Protein AF-A0A975KLM5-F1 (afdb_monomer)

Radius of gyration: 24.71 Å; Cα contacts (8 Å, |Δi|>4): 150; chains: 1; bounding box: 58×74×56 Å

Secondary structure (DSSP, 8-state):
----------SSSSHHHHHHHHHHHHHHHHT-PPPTTS--HHHHHHHTTSHHHHHHHHHH--S-HHHHHHHHHHHHHHHHHHHHHHHHHHHHHHHHHTT-HHHHHHHHHHIIIIIHHHHHHHHHHHHHHHHTT-----TTHHHHHHHHSSPP-

pLDDT: mean 76.17, std 17.82, range [38.03, 96.31]

Solvent-accessible surface area (backbone atoms only — not comparable to full-atom values): 8412 Å² total; per-residue (Å²): 135,84,87,82,89,88,84,81,95,78,89,82,71,68,65,66,56,53,54,52,49,49,49,48,50,50,52,57,61,67,68,60,59,72,30,72,82,74,45,58,49,28,58,50,22,19,51,10,46,42,62,72,49,4,52,51,45,44,74,62,36,69,74,29,43,66,37,27,26,38,8,42,41,32,49,52,53,49,52,52,53,51,54,49,50,51,53,48,50,52,53,30,50,53,27,38,74,72,72,38,40,71,61,21,46,67,57,46,44,54,44,64,70,44,51,51,52,50,53,50,53,48,35,52,52,49,19,59,38,20,50,70,68,41,86,82,71,46,87,71,55,32,58,56,21,58,72,65,28,60,68,84,129

Structure (mmCIF, N/CA/C/O backbone):
data_AF-A0A975KLM5-F1
#
_entry.id   AF-A0A975KLM5-F1
#
loop_
_atom_site.group_PDB
_atom_site.id
_atom_site.type_symbol
_atom_site.label_atom_id
_atom_site.label_alt_id
_atom_site.label_comp_id
_atom_site.label_asym_id
_atom_site.label_entity_id
_atom_site.label_seq_id
_atom_site.pdbx_PDB_ins_code
_atom_site.Cartn_x
_atom_site.Cartn_y
_atom_site.Cartn_z
_atom_site.occupancy
_atom_site.B_iso_or_equiv
_atom_site.auth_seq_id
_atom_site.auth_comp_id
_atom_site.auth_asym_id
_atom_site.auth_atom_id
_atom_site.pdbx_PDB_model_num
ATOM 1 N N . MET A 1 1 ? -38.183 62.455 32.764 1.00 39.47 1 MET A N 1
ATOM 2 C CA . MET A 1 1 ? -37.806 62.745 31.369 1.00 39.47 1 MET A CA 1
ATOM 3 C C . MET A 1 1 ? -36.579 61.908 31.056 1.00 39.47 1 MET A C 1
ATOM 5 O O . MET A 1 1 ? -35.588 62.086 31.745 1.00 39.47 1 MET A O 1
ATOM 9 N N . THR A 1 2 ? -36.748 60.972 30.109 1.00 41.34 2 THR A N 1
ATOM 10 C CA . THR A 1 2 ? -35.749 60.339 29.212 1.00 41.34 2 THR A CA 1
ATOM 11 C C . THR A 1 2 ? -34.520 59.670 29.845 1.00 41.34 2 THR A C 1
ATOM 13 O O . THR A 1 2 ? -33.711 60.341 30.468 1.00 41.34 2 THR A O 1
ATOM 16 N N . ASN A 1 3 ? -34.409 58.339 29.826 1.00 38.03 3 ASN A N 1
ATOM 17 C CA . ASN A 1 3 ? -34.101 57.422 28.702 1.00 38.03 3 ASN A CA 1
ATOM 18 C C . ASN A 1 3 ? -32.611 57.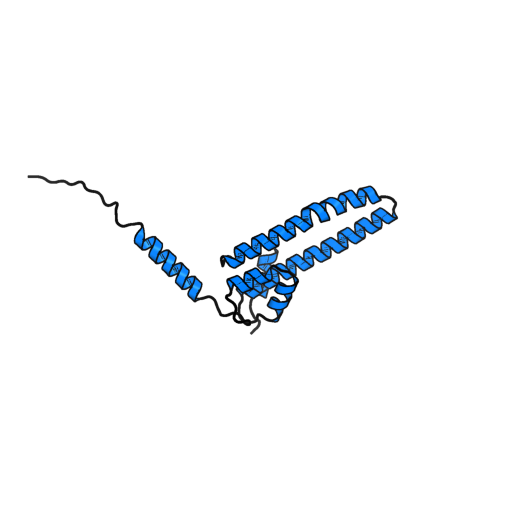306 28.335 1.00 38.03 3 ASN A C 1
ATOM 20 O O . ASN A 1 3 ? -31.923 58.307 28.171 1.00 38.03 3 ASN A O 1
ATOM 24 N N . ASN A 1 4 ? -32.272 56.044 28.044 1.00 44.69 4 ASN A N 1
ATOM 25 C CA . ASN A 1 4 ? -31.186 55.481 27.237 1.00 44.69 4 ASN A CA 1
ATOM 26 C C . ASN A 1 4 ? -29.787 55.381 27.850 1.00 44.69 4 ASN A C 1
ATOM 28 O O . ASN A 1 4 ? -29.122 56.378 28.090 1.00 44.69 4 ASN A O 1
ATOM 32 N N . GLU A 1 5 ? -29.382 54.179 28.276 1.00 54.22 5 GLU A N 1
ATOM 33 C CA . GLU A 1 5 ? -28.909 53.026 27.467 1.00 54.22 5 GLU A CA 1
ATOM 34 C C . GLU A 1 5 ? -27.47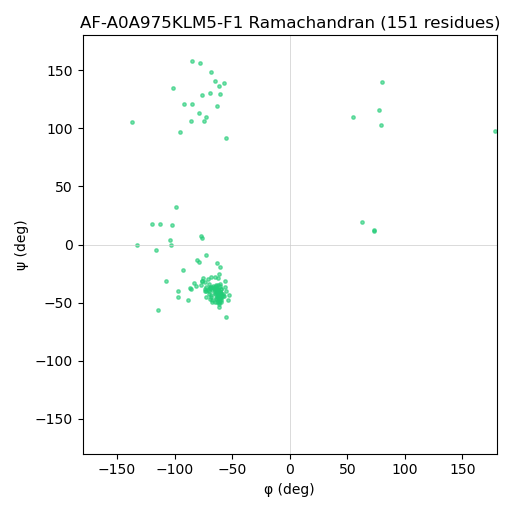5 53.245 26.997 1.00 54.22 5 GLU A C 1
ATOM 36 O O . GLU A 1 5 ? -27.241 54.137 26.191 1.00 54.22 5 GLU A O 1
ATOM 41 N N . HIS A 1 6 ? -26.554 52.393 27.461 1.00 49.97 6 HIS A N 1
ATOM 42 C CA . HIS A 1 6 ? -25.685 51.590 26.594 1.00 49.97 6 HIS A CA 1
ATOM 43 C C . HIS A 1 6 ? -24.717 50.759 27.450 1.00 49.97 6 HIS A C 1
ATOM 45 O O . HIS A 1 6 ? -23.678 51.267 27.854 1.00 49.97 6 HIS A O 1
ATOM 51 N N . ILE A 1 7 ? -25.025 49.483 27.705 1.00 50.16 7 ILE A N 1
ATOM 52 C CA . ILE A 1 7 ? -23.980 48.457 27.841 1.00 50.16 7 ILE A CA 1
ATOM 53 C C . ILE A 1 7 ? -24.476 47.230 27.085 1.00 50.16 7 ILE A C 1
ATOM 55 O O . ILE A 1 7 ? -25.433 46.568 27.487 1.00 50.16 7 ILE A O 1
ATOM 59 N N . GLY A 1 8 ? -23.864 47.039 25.920 1.00 40.44 8 GLY A N 1
ATOM 60 C CA . GLY A 1 8 ? -24.153 45.990 24.966 1.00 40.44 8 GLY A CA 1
ATOM 61 C C . GLY A 1 8 ? -2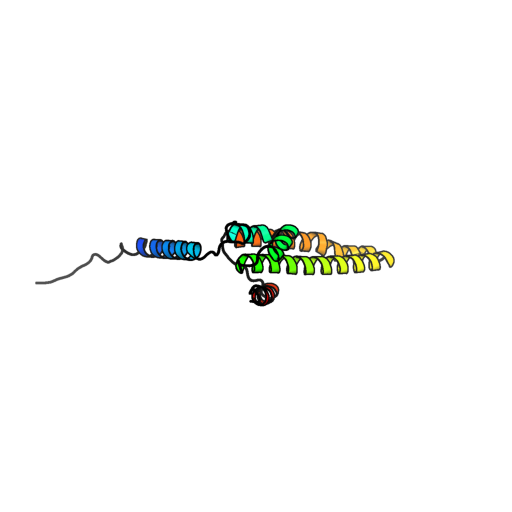3.780 44.598 25.466 1.00 40.44 8 GLY A C 1
ATOM 62 O O . GLY A 1 8 ? -22.842 44.380 26.224 1.00 40.44 8 GLY A O 1
ATOM 63 N N . SER A 1 9 ? -24.589 43.674 24.979 1.00 49.50 9 SER A N 1
ATOM 64 C CA . SER A 1 9 ? -24.510 42.222 24.963 1.00 49.50 9 SER A CA 1
ATOM 65 C C . SER A 1 9 ? -23.231 41.645 24.329 1.00 49.50 9 SER A C 1
ATOM 67 O O . SER A 1 9 ? -23.249 41.361 23.131 1.00 49.50 9 SER A O 1
ATOM 69 N N . GLU A 1 10 ? -22.162 41.382 25.088 1.00 50.16 10 GLU A N 1
ATOM 70 C CA . GLU A 1 10 ? -20.982 40.688 24.514 1.00 50.16 10 GLU A CA 1
ATOM 71 C C . GLU A 1 10 ? -20.393 39.507 25.314 1.00 50.16 10 GLU A C 1
ATOM 73 O O . GLU A 1 10 ? -19.521 38.827 24.787 1.00 50.16 10 GLU A O 1
ATOM 78 N N . ASP A 1 11 ? -20.916 39.130 26.489 1.00 48.12 11 ASP A N 1
ATOM 79 C CA . ASP A 1 11 ? -20.213 38.159 27.365 1.00 48.12 11 ASP A CA 1
ATOM 80 C C . ASP A 1 11 ? -20.866 36.767 27.567 1.00 48.12 11 ASP A C 1
ATOM 82 O O . ASP A 1 11 ? -20.496 36.045 28.488 1.00 48.12 11 ASP A O 1
ATOM 86 N N . GLN A 1 12 ? -21.811 36.316 26.726 1.00 48.78 12 GLN A N 1
ATOM 87 C CA . GLN A 1 12 ? -22.495 35.010 26.930 1.00 48.78 12 GLN A CA 1
ATOM 88 C C . GLN A 1 12 ? -22.345 33.951 25.815 1.00 48.78 12 GLN A C 1
ATOM 90 O O . GLN A 1 12 ? -23.132 33.009 25.771 1.00 48.78 12 GLN A O 1
ATOM 95 N N . VAL A 1 13 ? -21.369 34.044 24.900 1.00 52.97 13 VAL A N 1
ATOM 96 C CA . VAL A 1 13 ? -21.359 33.174 23.691 1.00 52.97 13 VAL A CA 1
ATOM 97 C C . VAL A 1 13 ? -20.199 32.156 23.512 1.00 52.97 13 VAL A C 1
ATOM 99 O O . VAL A 1 13 ? -20.327 31.330 22.606 1.00 52.97 13 VAL A O 1
ATOM 102 N N . PRO A 1 14 ? -19.128 32.050 24.329 1.00 50.88 14 PRO A N 1
ATOM 103 C CA . PRO A 1 14 ? -18.136 30.985 24.094 1.00 50.88 14 PRO A CA 1
ATOM 104 C C . PRO A 1 14 ? -18.468 29.630 24.757 1.00 50.88 14 PRO A C 1
ATOM 106 O O . PRO A 1 14 ? -18.275 28.593 24.130 1.00 50.88 14 PRO A O 1
ATOM 109 N N . VAL A 1 15 ? -19.035 29.607 25.971 1.00 51.75 15 VAL A N 1
ATOM 110 C CA . VAL A 1 15 ? -19.117 28.376 26.798 1.00 51.75 15 VAL A CA 1
ATOM 111 C C . VAL A 1 15 ? -20.111 27.333 26.255 1.00 51.75 15 VAL A C 1
ATOM 113 O O . VAL A 1 15 ? -19.807 26.146 26.221 1.00 51.75 15 VAL A O 1
ATOM 116 N N . ILE A 1 16 ? -21.270 27.758 25.736 1.00 52.38 16 ILE A N 1
ATOM 117 C CA . ILE A 1 16 ? -22.326 26.832 25.268 1.00 52.38 16 ILE A CA 1
ATOM 118 C C . ILE A 1 16 ? -21.921 26.107 23.970 1.00 52.38 16 ILE A C 1
ATOM 120 O O . ILE A 1 16 ? -22.331 24.974 23.720 1.00 52.38 16 ILE A O 1
ATOM 124 N N . LYS A 1 17 ? -21.098 26.742 23.124 1.00 50.44 17 LYS A N 1
ATOM 125 C CA . LYS A 1 17 ? -20.638 26.130 21.869 1.00 50.44 17 LYS A CA 1
ATOM 126 C C . LYS A 1 17 ? -19.602 25.045 22.123 1.00 50.44 17 LYS A C 1
ATOM 128 O O . LYS A 1 17 ? -19.682 24.006 21.475 1.00 50.44 17 LYS A O 1
ATOM 133 N N . GLU A 1 18 ? -18.688 25.271 23.062 1.00 51.09 18 GLU A N 1
ATOM 134 C CA . GLU A 1 18 ? -17.676 24.286 23.446 1.00 51.09 18 GLU A CA 1
ATOM 135 C C . GLU A 1 18 ? -18.300 23.104 24.187 1.00 51.09 18 GLU A C 1
ATOM 137 O O . GLU A 1 18 ? -18.033 21.973 23.807 1.00 51.09 18 GLU A O 1
ATOM 142 N N . GLU A 1 19 ? -19.231 23.337 25.116 1.00 49.88 19 GLU A N 1
ATOM 143 C CA . GLU A 1 19 ? -19.931 22.258 25.826 1.00 49.88 19 GLU A CA 1
ATOM 144 C C . GLU A 1 19 ? -20.832 21.435 24.890 1.00 49.88 19 GLU A C 1
ATOM 146 O O . GLU A 1 19 ? -20.888 20.218 25.014 1.00 49.88 19 GLU A O 1
ATOM 151 N N . SER A 1 20 ? -21.480 22.048 23.885 1.00 48.50 20 SER A N 1
ATOM 152 C CA . SER A 1 20 ? -22.261 21.296 22.885 1.00 48.50 20 SER A CA 1
ATOM 153 C C . SER A 1 20 ? -21.388 20.568 21.857 1.00 48.50 20 SER A C 1
ATOM 155 O O . SER A 1 20 ? -21.791 19.525 21.350 1.00 48.50 20 SER A O 1
ATOM 157 N N . ALA A 1 21 ? -20.193 21.089 21.557 1.00 50.78 21 ALA A N 1
ATOM 158 C CA . ALA A 1 21 ? -19.224 20.442 20.677 1.00 50.78 21 ALA A CA 1
ATOM 159 C C . ALA A 1 21 ? -18.490 19.304 21.396 1.00 50.78 21 ALA A C 1
ATOM 161 O O . ALA A 1 21 ? -18.221 18.277 20.785 1.00 50.78 21 ALA A O 1
ATOM 162 N N . GLU A 1 22 ? -18.220 19.452 22.691 1.00 49.66 22 GLU A N 1
ATOM 163 C CA . GLU A 1 22 ? -17.666 18.416 23.557 1.00 49.66 22 GLU A CA 1
ATOM 164 C C . GLU A 1 22 ? -18.723 17.358 23.887 1.00 49.66 22 GLU A C 1
ATOM 166 O O . GLU A 1 22 ? -18.406 16.175 23.836 1.00 49.66 22 GLU A O 1
ATOM 171 N N . ALA A 1 23 ? -19.989 17.739 24.099 1.00 45.56 23 ALA A N 1
ATOM 172 C CA . ALA A 1 23 ? -21.129 16.825 24.209 1.00 45.56 23 ALA A CA 1
ATOM 173 C C . ALA A 1 23 ? -21.393 16.081 22.891 1.00 45.56 23 ALA A C 1
ATOM 175 O O . ALA A 1 23 ? -21.610 14.876 22.900 1.00 45.56 23 ALA A O 1
ATOM 176 N N . ALA A 1 24 ? -21.305 16.752 21.739 1.00 49.50 24 ALA A N 1
ATOM 177 C CA . ALA A 1 24 ? -21.402 16.098 20.435 1.00 49.50 24 ALA A CA 1
ATOM 178 C C . ALA A 1 24 ? -20.198 15.181 20.164 1.00 49.50 24 ALA A C 1
ATOM 180 O O . ALA A 1 24 ? -20.388 14.074 19.674 1.00 49.50 24 ALA A O 1
ATOM 181 N N . ALA A 1 25 ? -18.982 15.581 20.547 1.00 50.16 25 ALA A N 1
ATOM 182 C CA . ALA A 1 25 ? -17.779 14.758 20.422 1.00 50.16 25 ALA A CA 1
ATOM 183 C C . ALA A 1 25 ? -17.776 13.563 21.391 1.00 50.16 25 ALA A C 1
ATOM 185 O O . ALA A 1 25 ? -17.293 12.489 21.039 1.00 50.16 25 ALA A O 1
ATOM 186 N N . THR A 1 26 ? -18.343 13.709 22.592 1.00 47.31 26 THR A N 1
ATOM 187 C CA . THR A 1 26 ? -18.535 12.601 23.543 1.00 47.31 26 THR A CA 1
ATOM 188 C C . THR A 1 26 ? -19.695 11.696 23.143 1.00 47.31 26 THR A C 1
ATOM 190 O O . THR A 1 26 ? -19.598 10.493 23.361 1.00 47.31 26 THR A O 1
ATOM 193 N N . MET A 1 27 ? -20.741 12.211 22.490 1.00 44.28 27 MET A N 1
ATOM 194 C CA . MET A 1 27 ? -21.810 11.398 21.895 1.00 44.28 27 MET A CA 1
ATOM 195 C C . MET A 1 27 ? -21.347 10.659 20.626 1.00 44.28 27 MET A C 1
ATOM 197 O O . MET A 1 27 ? -21.698 9.496 20.451 1.00 44.28 27 MET A O 1
ATOM 201 N N . GLU A 1 28 ? -20.495 11.267 19.792 1.00 46.38 28 GLU A N 1
ATOM 202 C CA . GLU A 1 28 ? -19.846 10.623 18.635 1.00 46.38 28 GLU A CA 1
ATOM 203 C C . GLU A 1 28 ? -18.817 9.567 19.083 1.00 46.38 28 GLU A C 1
ATOM 205 O O . GLU A 1 28 ? -18.732 8.486 18.503 1.00 46.38 28 GLU A O 1
ATOM 210 N N . ALA A 1 29 ? -18.095 9.814 20.183 1.00 49.03 29 ALA A N 1
ATOM 211 C CA . ALA A 1 29 ? -17.257 8.802 20.828 1.00 49.03 29 ALA A CA 1
ATOM 212 C C . ALA A 1 29 ? -18.077 7.671 21.485 1.00 49.03 29 ALA A C 1
ATOM 214 O O . ALA A 1 29 ? -17.589 6.543 21.575 1.00 49.03 29 ALA A O 1
ATOM 215 N N . ALA A 1 30 ? -19.316 7.943 21.913 1.00 42.69 30 ALA A N 1
ATOM 216 C CA . ALA A 1 30 ? -20.206 6.974 22.558 1.00 42.69 30 ALA A CA 1
ATOM 217 C C . ALA A 1 30 ? -20.940 6.034 21.578 1.00 42.69 30 ALA A C 1
ATOM 219 O O . ALA A 1 30 ? -21.457 5.008 22.017 1.00 42.69 30 ALA A O 1
ATOM 220 N N . GLU A 1 31 ? -20.945 6.315 20.268 1.00 50.16 31 GLU A N 1
ATOM 221 C CA . GLU A 1 31 ? -21.497 5.415 19.236 1.00 50.16 31 GLU A CA 1
ATOM 222 C C . GLU A 1 31 ? -20.413 4.636 18.461 1.00 50.16 31 GLU A C 1
ATOM 224 O O . GLU A 1 31 ? -20.666 4.062 17.403 1.00 50.16 31 GLU A O 1
ATOM 229 N N . LYS A 1 32 ? -19.180 4.551 18.975 1.00 59.84 32 LYS A N 1
ATOM 230 C CA . LYS A 1 32 ? -18.188 3.617 18.424 1.00 59.84 32 LYS A CA 1
ATOM 231 C C . LYS A 1 32 ? -18.555 2.191 18.808 1.00 59.84 32 LYS A C 1
ATOM 233 O O . LYS A 1 32 ? -18.435 1.790 19.967 1.00 59.84 32 LYS A O 1
ATOM 238 N N . LYS A 1 33 ? -18.980 1.390 17.828 1.00 65.50 33 LYS A N 1
ATOM 239 C CA . LYS A 1 33 ? -19.233 -0.036 18.062 1.00 65.50 33 LYS A CA 1
ATOM 240 C C . LYS A 1 33 ? -17.945 -0.735 18.509 1.00 65.50 33 LYS A C 1
ATOM 242 O O . LYS A 1 33 ? -16.898 -0.524 17.886 1.00 65.50 33 LYS A O 1
ATOM 247 N N . PRO A 1 34 ? -18.013 -1.612 19.525 1.00 71.88 34 PRO A N 1
ATOM 248 C CA . PRO A 1 34 ? -16.864 -2.410 19.925 1.00 71.88 34 PRO A CA 1
ATOM 249 C C . PRO A 1 34 ? -16.355 -3.231 18.734 1.00 71.88 34 PRO A C 1
ATOM 251 O O . PRO A 1 34 ? -17.139 -3.750 17.938 1.00 71.88 34 PRO A O 1
ATOM 254 N N . THR A 1 35 ? -15.034 -3.312 18.595 1.00 82.00 35 THR A N 1
ATOM 255 C CA . THR A 1 35 ? -14.385 -4.124 17.557 1.00 82.00 35 THR A CA 1
ATOM 256 C C . THR A 1 35 ? -14.385 -5.598 17.960 1.00 82.00 35 THR A C 1
ATOM 258 O O . THR A 1 35 ? -14.412 -5.932 19.147 1.00 82.00 35 THR A O 1
ATOM 261 N N . SER A 1 36 ? -14.297 -6.498 16.982 1.00 79.50 36 SER A N 1
ATOM 262 C CA . SER A 1 36 ? -14.278 -7.954 17.205 1.00 79.50 36 SER A CA 1
ATOM 263 C C . SER A 1 36 ? -13.054 -8.421 18.013 1.00 79.50 36 SER A C 1
ATOM 265 O O . SER A 1 36 ? -13.040 -9.529 18.542 1.00 79.50 36 SER A O 1
ATOM 267 N N . VAL A 1 37 ? -12.026 -7.572 18.119 1.00 81.50 37 VAL A N 1
ATOM 268 C CA . VAL A 1 37 ? -10.784 -7.810 18.873 1.00 81.50 37 VAL A CA 1
ATOM 269 C C . VAL A 1 37 ? -10.721 -7.051 20.208 1.00 81.50 37 VAL A C 1
ATOM 271 O O . VAL A 1 37 ? -9.699 -7.104 20.888 1.00 81.50 37 VAL A O 1
ATOM 274 N N . GLY A 1 38 ? -11.785 -6.337 20.595 1.00 81.56 38 GLY A N 1
ATOM 275 C CA . GLY A 1 38 ? -11.855 -5.600 21.864 1.00 81.56 38 GLY A CA 1
ATOM 276 C C . GLY A 1 38 ? -11.011 -4.320 21.923 1.00 81.56 38 GLY A C 1
ATOM 277 O O . GLY A 1 38 ? -10.832 -3.755 22.998 1.00 81.56 38 GLY A O 1
ATOM 278 N N . LEU A 1 39 ? -10.491 -3.858 20.784 1.00 86.19 39 LEU A N 1
ATOM 279 C CA . LEU A 1 39 ? -9.792 -2.579 20.654 1.00 86.19 39 LEU A CA 1
ATOM 280 C C . LEU A 1 39 ? -10.781 -1.427 20.427 1.00 86.19 39 LEU A C 1
ATOM 282 O O . LEU A 1 39 ? -11.876 -1.631 19.894 1.00 86.19 39 LEU A O 1
ATOM 286 N N . GLU A 1 40 ? -10.365 -0.202 20.744 1.00 86.88 40 GLU A N 1
ATOM 287 C CA . GLU A 1 40 ? -11.097 0.989 20.305 1.00 86.88 40 GLU A CA 1
ATOM 288 C C . GLU A 1 40 ? -11.054 1.101 18.768 1.00 86.88 40 GLU A C 1
ATOM 290 O O . GLU A 1 40 ? -10.032 0.810 18.138 1.00 86.88 40 GLU A O 1
ATOM 295 N N . GLU A 1 41 ? -12.165 1.517 18.155 1.00 88.38 41 GLU A N 1
ATOM 296 C CA . GLU A 1 41 ? -12.349 1.571 16.697 1.00 88.38 41 GLU A CA 1
ATOM 297 C C . GLU A 1 41 ? -11.245 2.350 15.966 1.00 88.38 41 GLU A C 1
ATOM 299 O O . GLU A 1 41 ? -10.691 1.866 14.985 1.00 88.38 41 GLU A O 1
ATOM 304 N N . ASN A 1 42 ? -10.895 3.540 16.451 1.00 86.69 42 ASN A N 1
ATOM 305 C CA . ASN A 1 42 ? -9.832 4.392 15.901 1.00 86.69 42 ASN A CA 1
ATOM 306 C C . ASN A 1 42 ? -8.444 3.743 15.988 1.00 86.69 42 ASN A C 1
ATOM 308 O O . ASN A 1 42 ? -7.641 3.892 15.067 1.00 86.69 42 ASN A O 1
ATOM 312 N N . ILE A 1 43 ? -8.152 3.019 17.072 1.00 86.44 43 ILE A N 1
ATOM 313 C CA . ILE A 1 43 ? -6.884 2.303 17.231 1.00 86.44 43 ILE A CA 1
ATOM 314 C C . ILE A 1 43 ? -6.846 1.136 16.241 1.00 86.44 43 ILE A C 1
ATOM 316 O O . ILE A 1 43 ? -5.871 0.988 15.506 1.00 86.44 43 ILE A O 1
ATOM 320 N N . ALA A 1 44 ? -7.921 0.348 16.159 1.00 86.56 44 ALA A N 1
ATOM 321 C CA . ALA A 1 44 ? -8.034 -0.753 15.203 1.00 86.56 44 ALA A CA 1
ATOM 322 C C . ALA A 1 44 ? -7.931 -0.257 13.750 1.00 86.56 44 ALA A C 1
ATOM 324 O O . ALA A 1 44 ? -7.181 -0.816 12.948 1.00 86.56 44 ALA A O 1
ATOM 325 N N . ALA A 1 45 ? -8.614 0.840 13.421 1.00 84.38 45 ALA A N 1
ATOM 326 C CA . ALA A 1 45 ? -8.569 1.475 12.110 1.00 84.38 45 ALA A CA 1
ATOM 327 C C . ALA A 1 45 ? -7.165 2.001 11.767 1.00 84.38 45 ALA A C 1
ATOM 329 O O . ALA A 1 45 ? -6.688 1.808 10.648 1.00 84.38 45 ALA A O 1
ATOM 330 N N . ALA A 1 46 ? -6.457 2.611 12.722 1.00 87.19 46 ALA A N 1
ATOM 331 C CA . ALA A 1 46 ? -5.077 3.048 12.524 1.00 87.19 46 ALA A CA 1
ATOM 332 C C . ALA A 1 46 ? -4.141 1.861 12.245 1.00 87.19 46 ALA A C 1
ATOM 334 O O . ALA A 1 46 ? -3.373 1.897 11.283 1.00 87.19 46 ALA A O 1
ATOM 335 N N . LEU A 1 47 ? -4.260 0.776 13.017 1.00 87.56 47 LEU A N 1
ATOM 336 C CA . LEU A 1 47 ? -3.448 -0.435 12.855 1.00 87.56 47 LEU A CA 1
ATOM 337 C C . LEU A 1 47 ? -3.650 -1.126 11.501 1.00 87.56 47 LEU A C 1
ATOM 339 O O . LEU A 1 47 ? -2.711 -1.725 10.976 1.00 87.56 47 LEU A O 1
ATOM 343 N N . CYS A 1 48 ? -4.828 -0.994 10.888 1.00 87.56 48 CYS A N 1
ATOM 344 C CA . CYS A 1 48 ? -5.089 -1.556 9.564 1.00 87.56 48 CYS A CA 1
ATOM 345 C C . CYS A 1 48 ? -4.167 -1.002 8.464 1.00 87.56 48 CYS A C 1
ATOM 347 O O . CYS A 1 48 ? -4.017 -1.647 7.432 1.00 87.56 48 CYS A O 1
ATOM 349 N N . HIS A 1 49 ? -3.521 0.152 8.667 1.00 84.69 49 HIS A N 1
ATOM 350 C CA . HIS A 1 49 ? -2.652 0.788 7.667 1.00 84.69 49 HIS A CA 1
ATOM 351 C C . HIS A 1 49 ? -1.309 0.086 7.459 1.00 84.69 49 HIS A C 1
ATOM 353 O O . HIS A 1 49 ? -0.600 0.381 6.497 1.00 84.69 49 HIS A O 1
ATOM 359 N N . PHE A 1 50 ? -0.975 -0.885 8.305 1.00 85.38 50 PHE A N 1
ATOM 360 C CA . PHE A 1 50 ? 0.104 -1.822 8.025 1.00 85.38 50 PHE A CA 1
ATOM 361 C C . PHE A 1 50 ? -0.452 -2.968 7.170 1.00 85.38 50 PHE A C 1
ATOM 363 O O . PHE A 1 50 ? -1.339 -3.670 7.648 1.00 85.38 50 PHE A O 1
ATOM 370 N N . PRO A 1 51 ? 0.059 -3.232 5.953 1.00 80.06 51 PRO A N 1
ATOM 371 C CA . PRO A 1 51 ? -0.584 -4.145 4.998 1.00 80.06 51 PRO A CA 1
ATOM 372 C C . PRO A 1 51 ? -0.917 -5.537 5.549 1.00 80.06 51 PRO A C 1
ATOM 374 O O . PRO A 1 51 ? -2.019 -6.044 5.347 1.00 80.06 51 PRO A O 1
ATOM 377 N N . LEU A 1 52 ? 0.015 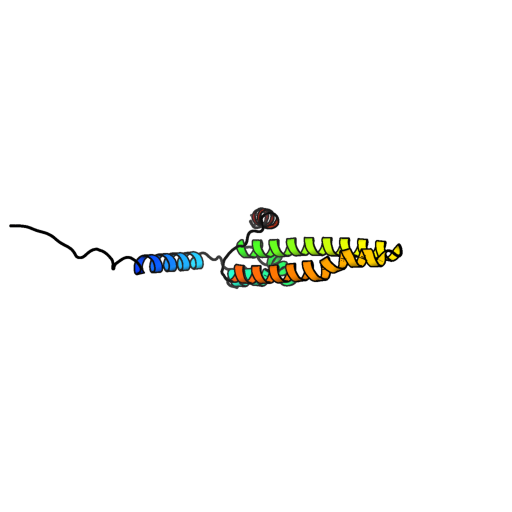-6.142 6.292 1.00 83.69 52 LEU A N 1
ATOM 378 C CA . LEU A 1 52 ? -0.190 -7.457 6.905 1.00 83.69 52 LEU A CA 1
ATOM 379 C C . LEU A 1 52 ? -1.228 -7.413 8.033 1.00 83.69 52 LEU A C 1
ATOM 381 O O . LEU A 1 52 ? -2.028 -8.333 8.169 1.00 83.69 52 LEU A O 1
ATOM 385 N N . ILE A 1 53 ? -1.237 -6.337 8.819 1.00 85.31 53 ILE A N 1
ATOM 386 C CA . ILE A 1 53 ? -2.184 -6.156 9.922 1.00 85.31 53 ILE A CA 1
ATOM 387 C C . ILE A 1 53 ? -3.577 -5.858 9.362 1.00 85.31 53 ILE A C 1
ATOM 389 O O . ILE A 1 53 ? -4.538 -6.501 9.765 1.00 85.31 53 ILE A O 1
ATOM 393 N N . GLY A 1 54 ? -3.691 -4.967 8.374 1.00 81.00 54 GLY A N 1
ATOM 394 C CA . GLY A 1 54 ? -4.939 -4.685 7.666 1.00 81.00 54 GLY A CA 1
ATOM 395 C C . GLY A 1 54 ? -5.562 -5.934 7.052 1.00 81.00 54 GLY A C 1
ATOM 396 O O . GLY A 1 54 ? -6.766 -6.135 7.178 1.00 81.00 54 GLY A O 1
ATOM 397 N N . LEU A 1 55 ? -4.750 -6.826 6.475 1.00 87.12 55 LEU A N 1
ATOM 398 C CA . LEU A 1 55 ? -5.237 -8.109 5.969 1.00 87.12 55 LEU A CA 1
ATOM 399 C C . LEU A 1 55 ? -5.841 -8.981 7.080 1.00 87.12 55 LEU A C 1
ATOM 401 O O . LEU A 1 55 ? -6.913 -9.550 6.897 1.00 87.12 55 LEU A O 1
ATOM 405 N N . ILE A 1 56 ? -5.183 -9.064 8.237 1.00 86.75 56 ILE A N 1
ATOM 406 C CA . ILE A 1 56 ? -5.684 -9.816 9.396 1.00 86.75 56 ILE A CA 1
ATOM 407 C C . ILE A 1 56 ? -7.000 -9.210 9.903 1.00 86.75 56 ILE A C 1
ATOM 409 O O . ILE A 1 56 ? -7.987 -9.928 10.071 1.00 86.75 56 ILE A O 1
ATOM 413 N N . PHE A 1 57 ? -7.039 -7.891 10.101 1.00 85.00 57 PHE A N 1
ATOM 414 C CA . PHE A 1 57 ? -8.231 -7.186 10.569 1.00 85.00 57 PHE A CA 1
ATOM 415 C C . PHE A 1 57 ? -9.401 -7.317 9.593 1.00 85.00 57 PHE A C 1
ATOM 417 O O . PHE A 1 57 ? -10.527 -7.462 10.045 1.00 85.00 57 PHE A O 1
ATOM 424 N N . PHE A 1 58 ? -9.164 -7.363 8.281 1.00 84.62 58 PHE A N 1
ATOM 425 C CA . PHE A 1 58 ? -10.230 -7.601 7.306 1.00 84.62 58 PHE A CA 1
ATOM 426 C C . PHE A 1 58 ? -10.947 -8.947 7.503 1.00 84.62 58 PHE A C 1
ATOM 428 O O . PHE A 1 58 ? -12.162 -9.023 7.331 1.00 84.62 58 PHE A O 1
ATOM 435 N N . PHE A 1 59 ? -10.217 -10.008 7.862 1.00 86.00 59 PHE A N 1
ATOM 436 C CA . PHE A 1 59 ? -10.812 -11.331 8.083 1.00 86.00 59 PHE A CA 1
ATOM 437 C C . PHE A 1 59 ? -11.409 -11.503 9.483 1.00 86.00 59 PHE A C 1
ATOM 439 O O . PHE A 1 59 ? -12.381 -12.245 9.646 1.00 86.00 59 PHE A O 1
ATOM 446 N N . ILE A 1 60 ? -10.815 -10.864 10.493 1.00 86.88 60 ILE A N 1
ATOM 447 C CA . ILE A 1 60 ? -11.235 -11.015 11.891 1.00 86.88 60 ILE A CA 1
ATOM 448 C C . ILE A 1 60 ? -12.370 -10.050 12.244 1.00 86.88 60 ILE A C 1
ATOM 450 O O . ILE A 1 60 ? -13.285 -10.432 12.972 1.00 86.88 60 ILE A O 1
ATOM 454 N N . GLU A 1 61 ? -12.340 -8.820 11.733 1.00 84.44 61 GLU A N 1
ATOM 455 C CA . GLU A 1 61 ? -13.349 -7.814 12.039 1.00 84.44 61 GLU A CA 1
ATOM 456 C C . GLU A 1 61 ? -14.624 -8.037 11.226 1.00 84.44 61 GLU A C 1
ATOM 458 O O . GLU A 1 61 ? -14.647 -7.865 10.005 1.00 84.44 61 GLU A O 1
ATOM 463 N N . LYS A 1 62 ? -15.715 -8.391 11.912 1.00 78.88 62 LYS A N 1
ATOM 464 C CA . LYS A 1 62 ? -17.013 -8.658 11.275 1.00 78.88 62 LYS A CA 1
ATOM 465 C C . LYS A 1 62 ? -18.043 -7.568 11.536 1.00 78.88 62 LYS A C 1
ATOM 467 O O . LYS A 1 62 ? -18.849 -7.294 10.646 1.00 78.88 62 LYS A O 1
ATOM 472 N N . GLU A 1 63 ? -17.970 -6.924 12.695 1.00 78.62 63 GLU A N 1
ATOM 473 C CA . GLU A 1 63 ? -19.011 -6.036 13.219 1.00 78.62 63 GLU A CA 1
ATOM 474 C C . GLU A 1 63 ? -18.727 -4.560 12.924 1.00 78.62 63 GLU A C 1
ATOM 476 O O . GLU A 1 63 ? -19.634 -3.797 12.572 1.00 78.62 63 GLU A O 1
ATOM 481 N N . ASN A 1 64 ? -17.463 -4.144 13.042 1.00 83.56 64 ASN A N 1
ATOM 482 C CA . ASN A 1 64 ? -17.095 -2.741 12.914 1.00 83.56 64 ASN A CA 1
ATOM 483 C C . ASN A 1 64 ? -16.851 -2.340 11.446 1.00 83.56 64 ASN A C 1
ATOM 485 O O . ASN A 1 64 ? -15.830 -2.673 10.838 1.00 83.56 64 ASN A O 1
ATOM 489 N N . LYS A 1 65 ? -17.794 -1.583 10.870 1.00 80.81 65 LYS A N 1
ATOM 490 C CA . LYS A 1 65 ? -17.740 -1.124 9.470 1.00 80.81 65 LYS A CA 1
ATOM 491 C C . LYS A 1 65 ? -16.569 -0.177 9.187 1.00 80.81 65 LYS A C 1
ATOM 493 O O . LYS A 1 65 ? -16.007 -0.243 8.098 1.00 80.81 65 LYS A O 1
ATOM 498 N N . VAL A 1 66 ? -16.186 0.669 10.146 1.00 83.06 66 VAL A N 1
ATOM 499 C CA . VAL A 1 66 ? -15.092 1.645 9.989 1.00 83.06 66 VAL A CA 1
ATOM 500 C C . VAL A 1 66 ? -13.757 0.917 9.874 1.00 83.06 66 VAL A C 1
ATOM 502 O O . VAL A 1 66 ? -13.008 1.123 8.920 1.00 83.06 66 VAL A O 1
ATOM 505 N N . VAL A 1 67 ? -13.489 -0.018 10.784 1.00 85.00 67 VAL A N 1
ATOM 506 C CA . VAL A 1 67 ? -12.279 -0.848 10.742 1.00 85.00 67 VAL A CA 1
ATOM 507 C C . VAL A 1 67 ? -12.226 -1.666 9.449 1.00 85.00 67 VAL A C 1
ATOM 509 O O . VAL A 1 67 ? -11.188 -1.698 8.789 1.00 85.00 67 VAL A O 1
ATOM 512 N N . ARG A 1 68 ? -13.353 -2.252 9.017 1.00 83.19 68 ARG A N 1
ATOM 513 C CA . ARG A 1 68 ? -13.442 -2.984 7.740 1.00 83.19 68 ARG A CA 1
ATOM 514 C C . ARG A 1 68 ? -13.186 -2.097 6.524 1.00 83.19 68 ARG A C 1
ATOM 516 O O . ARG A 1 68 ? -12.519 -2.540 5.592 1.00 83.19 68 ARG A O 1
ATOM 523 N N . PHE A 1 69 ? -13.681 -0.862 6.529 1.00 83.25 69 PHE A N 1
ATOM 524 C CA . PHE A 1 69 ? -13.428 0.114 5.472 1.00 83.25 69 PHE A CA 1
ATOM 525 C C . PHE A 1 69 ? -11.929 0.428 5.349 1.00 83.25 69 PHE A C 1
ATOM 527 O O . PHE A 1 69 ? -11.362 0.310 4.261 1.00 83.25 69 PHE A O 1
ATOM 534 N N . HIS A 1 70 ? -11.265 0.740 6.466 1.00 83.75 70 HIS A N 1
ATOM 535 C CA . HIS A 1 70 ? -9.824 1.010 6.482 1.00 83.75 70 HIS A CA 1
ATOM 536 C C . HIS A 1 70 ? -9.002 -0.220 6.073 1.00 83.75 70 HIS A C 1
ATOM 538 O O . HIS A 1 70 ? -8.058 -0.102 5.291 1.00 83.75 70 HIS A O 1
ATOM 544 N N . ALA A 1 71 ? -9.392 -1.410 6.535 1.00 85.69 71 ALA A N 1
ATOM 545 C CA . ALA A 1 71 ? -8.761 -2.664 6.144 1.00 85.69 71 ALA A CA 1
ATOM 546 C C . ALA A 1 71 ? -8.881 -2.923 4.629 1.00 85.69 71 ALA A C 1
ATOM 548 O O . ALA A 1 71 ? -7.879 -3.196 3.966 1.00 85.69 71 ALA A O 1
ATOM 549 N N . LEU A 1 72 ? -10.078 -2.756 4.051 1.00 84.81 72 LEU A N 1
ATOM 550 C CA . LEU A 1 72 ? -10.311 -2.875 2.606 1.00 84.81 72 LEU A CA 1
ATOM 551 C C . LEU A 1 72 ? -9.494 -1.863 1.803 1.00 84.81 72 LEU A C 1
ATOM 553 O O . LEU A 1 72 ? -8.892 -2.222 0.792 1.00 84.81 72 LEU A O 1
ATOM 557 N N . GLN A 1 73 ? -9.445 -0.610 2.251 1.00 83.06 73 GLN A N 1
ATOM 558 C CA . GLN A 1 73 ? -8.699 0.446 1.576 1.00 83.06 73 GLN A CA 1
ATOM 559 C C . GLN A 1 73 ? -7.203 0.120 1.481 1.00 83.06 73 GLN A C 1
ATOM 561 O O . GLN A 1 73 ? -6.594 0.310 0.425 1.00 83.06 73 GLN A O 1
ATOM 566 N N . VAL A 1 74 ? -6.620 -0.425 2.551 1.00 85.31 74 VAL A N 1
ATOM 567 C CA . VAL A 1 74 ? -5.203 -0.812 2.598 1.00 85.31 74 VAL A CA 1
ATOM 568 C C . VAL A 1 74 ? -4.937 -2.058 1.759 1.00 85.31 74 VAL A C 1
ATOM 570 O O . VAL A 1 74 ? -3.931 -2.102 1.048 1.00 85.31 74 VAL A O 1
ATOM 573 N N . ILE A 1 75 ? -5.838 -3.044 1.777 1.00 87.88 75 ILE A N 1
ATOM 574 C CA . ILE A 1 75 ? -5.741 -4.228 0.911 1.00 87.88 75 ILE A CA 1
ATOM 575 C C . ILE A 1 75 ? -5.752 -3.807 -0.559 1.00 87.88 75 ILE A C 1
ATOM 577 O O . ILE A 1 75 ? -4.869 -4.205 -1.315 1.00 87.88 75 ILE A O 1
ATOM 581 N N . MET A 1 76 ? -6.701 -2.960 -0.962 1.00 86.00 76 MET A N 1
ATOM 582 C CA . MET A 1 76 ? -6.813 -2.491 -2.345 1.00 86.00 76 MET A CA 1
ATOM 583 C C . MET A 1 76 ? -5.583 -1.692 -2.774 1.00 86.00 76 MET A C 1
ATOM 585 O O . MET A 1 76 ? -5.028 -1.950 -3.842 1.00 86.00 76 MET A O 1
ATOM 589 N N . LEU A 1 77 ? -5.106 -0.772 -1.928 1.00 87.44 77 LEU A N 1
ATOM 590 C CA . LEU A 1 77 ? -3.878 -0.026 -2.201 1.00 87.44 77 LEU A CA 1
ATOM 591 C C . LEU A 1 77 ? -2.672 -0.969 -2.348 1.00 87.44 77 LEU A C 1
ATOM 593 O O . LEU A 1 77 ? -1.880 -0.814 -3.275 1.00 87.44 77 LEU A O 1
ATOM 597 N N . SER A 1 78 ? -2.567 -1.982 -1.484 1.00 89.19 78 SER A N 1
ATOM 598 C CA . SER A 1 78 ? -1.493 -2.979 -1.540 1.00 89.19 78 SER A CA 1
ATOM 599 C C . SER A 1 78 ? -1.544 -3.796 -2.831 1.00 89.19 78 SER A C 1
ATOM 601 O O . SER A 1 78 ? -0.518 -3.970 -3.482 1.00 89.19 78 SER A O 1
ATOM 603 N N . VAL A 1 79 ? -2.729 -4.250 -3.250 1.00 90.56 79 VAL A N 1
ATOM 604 C CA . VAL A 1 7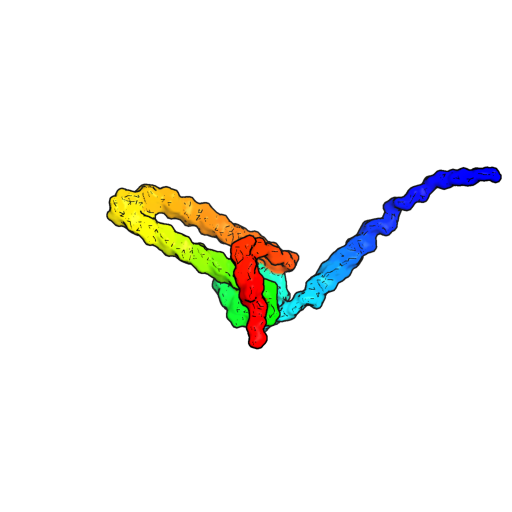9 ? -2.916 -4.987 -4.510 1.00 90.56 79 VAL A CA 1
ATOM 605 C C . VAL A 1 79 ? -2.497 -4.135 -5.709 1.00 90.56 79 VAL A C 1
ATOM 607 O O . VAL A 1 79 ? -1.756 -4.615 -6.566 1.00 90.56 79 VAL A O 1
ATOM 610 N N . VAL A 1 80 ? -2.900 -2.861 -5.754 1.00 91.19 80 VAL A N 1
ATOM 611 C CA . VAL A 1 80 ? -2.511 -1.933 -6.829 1.00 91.19 80 VAL A CA 1
ATOM 612 C C . VAL A 1 80 ? -0.991 -1.754 -6.884 1.00 91.19 80 VAL A C 1
ATOM 614 O O . VAL A 1 80 ? -0.404 -1.855 -7.963 1.00 91.19 80 VAL A O 1
ATOM 617 N N . LEU A 1 81 ? -0.335 -1.545 -5.738 1.00 91.88 81 LEU A N 1
ATOM 618 C CA . LEU A 1 81 ? 1.125 -1.407 -5.667 1.00 91.88 81 LEU A CA 1
ATOM 619 C C . LEU A 1 81 ? 1.855 -2.696 -6.063 1.00 91.88 81 LEU A C 1
ATOM 621 O O . LEU A 1 81 ? 2.891 -2.636 -6.726 1.00 91.88 81 LEU A O 1
ATOM 625 N N . ILE A 1 82 ? 1.326 -3.869 -5.710 1.00 93.19 82 ILE A N 1
ATOM 626 C CA . ILE A 1 82 ? 1.898 -5.161 -6.115 1.00 93.19 82 ILE A CA 1
ATOM 627 C C . ILE A 1 82 ? 1.815 -5.325 -7.634 1.00 93.19 82 ILE A C 1
ATOM 629 O O . ILE A 1 82 ? 2.826 -5.616 -8.272 1.00 93.19 82 ILE A O 1
ATOM 633 N N . VAL A 1 83 ? 0.642 -5.088 -8.230 1.00 95.69 83 VAL A N 1
ATOM 634 C CA . VAL A 1 83 ? 0.448 -5.187 -9.686 1.00 95.69 83 VAL A CA 1
ATOM 635 C C . VAL A 1 83 ? 1.360 -4.207 -10.426 1.00 95.69 83 VAL A C 1
ATOM 637 O O . VAL A 1 83 ? 2.031 -4.601 -11.381 1.00 95.69 83 VAL A O 1
ATOM 640 N N . ALA A 1 84 ? 1.453 -2.959 -9.959 1.00 94.56 84 ALA A N 1
ATOM 641 C CA . ALA A 1 84 ? 2.359 -1.966 -10.530 1.00 94.56 84 ALA A CA 1
ATOM 642 C C . ALA A 1 84 ? 3.832 -2.395 -10.413 1.00 94.56 84 ALA A C 1
ATOM 644 O O . ALA A 1 84 ? 4.580 -2.288 -11.384 1.00 94.56 84 ALA A O 1
ATOM 645 N N . SER A 1 85 ? 4.235 -2.956 -9.269 1.00 94.31 85 SER A N 1
ATOM 646 C CA . SER A 1 85 ? 5.605 -3.440 -9.048 1.00 94.31 85 SER A CA 1
ATOM 647 C C . SER A 1 85 ? 5.966 -4.578 -9.998 1.00 94.31 85 SER A C 1
ATOM 649 O O . SER A 1 85 ? 7.064 -4.593 -10.551 1.00 94.31 85 SER A O 1
ATOM 651 N N . ILE A 1 86 ? 5.037 -5.512 -10.218 1.00 96.31 86 ILE A N 1
ATOM 652 C CA . ILE A 1 86 ? 5.218 -6.616 -11.167 1.00 96.31 86 ILE A CA 1
ATOM 653 C C . ILE A 1 86 ? 5.346 -6.068 -12.592 1.00 96.31 86 ILE A C 1
ATOM 655 O O . ILE A 1 86 ? 6.269 -6.450 -13.309 1.00 96.31 86 ILE A O 1
ATOM 659 N N . ALA A 1 87 ? 4.469 -5.145 -12.996 1.00 96.00 87 ALA A N 1
ATOM 660 C CA . ALA A 1 87 ? 4.500 -4.550 -14.331 1.00 96.00 87 ALA A CA 1
ATOM 661 C C . ALA A 1 87 ? 5.813 -3.797 -14.603 1.00 96.00 87 ALA A C 1
ATOM 663 O O . ALA A 1 87 ? 6.437 -4.002 -15.647 1.00 96.00 87 ALA A O 1
ATOM 664 N N . VAL A 1 88 ? 6.268 -2.978 -13.647 1.00 95.31 88 VAL A N 1
ATOM 665 C CA . VAL A 1 88 ? 7.559 -2.277 -13.728 1.00 95.31 88 VAL A CA 1
ATOM 666 C C . VAL A 1 88 ? 8.710 -3.280 -13.792 1.00 95.31 88 VAL A C 1
ATOM 668 O O . VAL A 1 88 ? 9.574 -3.150 -14.653 1.00 95.31 88 VAL A O 1
ATOM 671 N N . GLY A 1 89 ? 8.696 -4.321 -12.954 1.00 94.50 89 GLY A N 1
ATOM 672 C CA . GLY A 1 89 ? 9.721 -5.365 -12.955 1.00 94.50 89 GLY A CA 1
ATOM 673 C C . GLY A 1 89 ? 9.830 -6.100 -14.295 1.00 94.50 89 GLY A C 1
ATOM 674 O O . GLY A 1 89 ? 10.932 -6.252 -14.823 1.00 94.50 89 GLY A O 1
ATOM 675 N N . ILE A 1 90 ? 8.695 -6.498 -14.883 1.00 96.12 90 ILE A N 1
ATOM 676 C CA . ILE A 1 90 ? 8.649 -7.144 -16.204 1.00 96.12 90 ILE A CA 1
ATOM 677 C C . ILE A 1 90 ? 9.201 -6.200 -17.276 1.00 96.12 90 ILE A C 1
ATOM 679 O O . ILE A 1 90 ? 10.082 -6.591 -18.041 1.00 96.12 90 ILE A O 1
ATOM 683 N N . LEU A 1 91 ? 8.729 -4.950 -17.319 1.00 95.06 91 LEU A N 1
ATOM 684 C CA . LEU A 1 91 ? 9.161 -3.971 -18.316 1.00 95.06 91 LEU A CA 1
ATOM 685 C C . LEU A 1 91 ? 10.666 -3.688 -18.220 1.00 95.06 91 LEU A C 1
ATOM 687 O O . LEU A 1 91 ? 11.370 -3.716 -19.230 1.00 95.06 91 LEU A O 1
ATOM 691 N N . THR A 1 92 ? 11.183 -3.468 -17.012 1.00 94.25 92 THR A N 1
ATOM 692 C CA . THR A 1 92 ? 12.614 -3.244 -16.785 1.00 94.25 92 THR A CA 1
ATOM 693 C C . THR A 1 92 ? 13.445 -4.476 -17.140 1.00 94.25 92 THR A C 1
ATOM 695 O O . THR A 1 92 ? 14.518 -4.329 -17.731 1.00 94.25 92 THR A O 1
ATOM 698 N N . GLY A 1 93 ? 12.956 -5.685 -16.845 1.00 93.25 93 GLY A N 1
ATOM 699 C CA . GLY A 1 93 ? 13.601 -6.937 -17.244 1.00 93.25 93 GLY A CA 1
ATOM 700 C C . GLY A 1 93 ? 13.706 -7.078 -18.764 1.00 93.25 93 GLY A C 1
ATOM 701 O O . GLY A 1 93 ? 14.791 -7.344 -19.283 1.00 93.25 93 GLY A O 1
ATOM 702 N N . LEU A 1 94 ? 12.613 -6.811 -19.486 1.00 95.38 94 LEU A N 1
ATOM 703 C CA . LEU A 1 94 ? 12.579 -6.850 -20.951 1.00 95.38 94 LEU A CA 1
ATOM 704 C C . LEU A 1 94 ? 13.527 -5.815 -21.575 1.00 95.38 94 LEU A C 1
ATOM 706 O O . LEU A 1 94 ? 14.320 -6.151 -22.454 1.00 95.38 94 LEU A O 1
ATOM 710 N N . LEU A 1 95 ? 13.507 -4.572 -21.086 1.00 94.19 95 LEU A N 1
ATOM 711 C CA . LEU A 1 95 ? 14.408 -3.516 -21.562 1.00 94.19 95 LEU A CA 1
ATOM 712 C C . LEU A 1 95 ? 15.878 -3.858 -21.301 1.00 94.19 95 LEU A C 1
ATOM 714 O O . LEU A 1 95 ? 16.730 -3.627 -22.159 1.00 94.19 95 LEU A O 1
ATOM 718 N N . SER A 1 96 ? 16.180 -4.458 -20.149 1.00 93.25 96 SER A N 1
ATOM 719 C CA . SER A 1 96 ? 17.534 -4.917 -19.825 1.00 93.25 96 SER A CA 1
ATOM 720 C C . SER A 1 96 ? 17.990 -6.031 -20.768 1.00 93.25 96 SER A C 1
ATOM 722 O O . SER A 1 96 ? 19.105 -5.973 -21.285 1.00 93.25 96 SER A O 1
ATOM 724 N N . PHE A 1 97 ? 17.113 -6.995 -21.069 1.00 94.50 97 PHE A N 1
ATOM 725 C CA . PHE A 1 97 ? 17.385 -8.066 -22.031 1.00 94.50 97 PHE A CA 1
ATOM 726 C C . PHE A 1 97 ? 17.688 -7.526 -23.439 1.00 94.50 97 PHE A C 1
ATOM 728 O O . PHE A 1 97 ? 18.606 -7.998 -24.106 1.00 94.50 97 PHE A O 1
ATOM 735 N N . MET A 1 98 ? 16.989 -6.469 -23.865 1.00 94.75 98 MET A N 1
ATOM 736 C CA . MET A 1 98 ? 17.217 -5.794 -25.149 1.00 94.75 98 MET A CA 1
ATOM 737 C C . MET A 1 98 ? 18.461 -4.885 -25.174 1.00 94.75 98 MET A C 1
ATOM 739 O O . MET A 1 98 ? 18.682 -4.189 -26.161 1.00 94.75 98 MET A O 1
ATOM 743 N N . LYS A 1 99 ? 19.284 -4.870 -24.113 1.00 93.69 99 LYS A N 1
ATOM 744 C CA . LYS A 1 99 ? 20.419 -3.942 -23.919 1.00 93.69 99 LYS A CA 1
ATOM 745 C C . LYS A 1 99 ? 20.009 -2.462 -23.820 1.00 93.69 99 LYS A C 1
ATOM 747 O O . LYS A 1 99 ? 20.848 -1.576 -23.944 1.00 93.69 99 LYS A O 1
ATOM 752 N N . LEU A 1 100 ? 18.738 -2.188 -23.523 1.00 93.25 100 LEU A N 1
ATOM 753 C CA . LEU A 1 100 ? 18.168 -0.861 -23.255 1.00 93.25 100 LEU A CA 1
ATOM 754 C C . LEU A 1 100 ? 18.042 -0.598 -21.738 1.00 93.25 100 LEU A C 1
ATOM 756 O O . LEU A 1 100 ? 17.143 0.110 -21.283 1.00 93.25 100 LEU A O 1
ATOM 760 N N . GLY A 1 101 ? 18.951 -1.150 -20.928 1.00 89.38 101 GLY A N 1
ATOM 761 C CA . GLY A 1 101 ? 18.879 -1.079 -19.461 1.00 89.38 101 GLY A CA 1
ATOM 762 C C . GLY A 1 101 ? 18.812 0.347 -18.896 1.00 89.38 101 GLY A C 1
ATOM 763 O O . GLY A 1 101 ? 18.121 0.576 -17.908 1.00 89.38 101 GLY A O 1
ATOM 764 N N . MET A 1 102 ? 19.438 1.327 -19.561 1.00 92.81 102 MET A N 1
ATOM 765 C CA . MET A 1 102 ? 19.362 2.741 -19.160 1.00 92.81 102 MET A CA 1
ATOM 766 C C . MET A 1 102 ? 17.928 3.290 -19.223 1.00 92.81 102 MET A C 1
ATOM 768 O O . MET A 1 102 ? 17.499 4.012 -18.326 1.00 92.81 102 MET A O 1
ATOM 772 N N . LEU A 1 103 ? 17.158 2.904 -20.246 1.00 90.88 103 LEU A N 1
ATOM 773 C CA . LEU A 1 103 ? 15.745 3.270 -20.350 1.00 90.88 103 L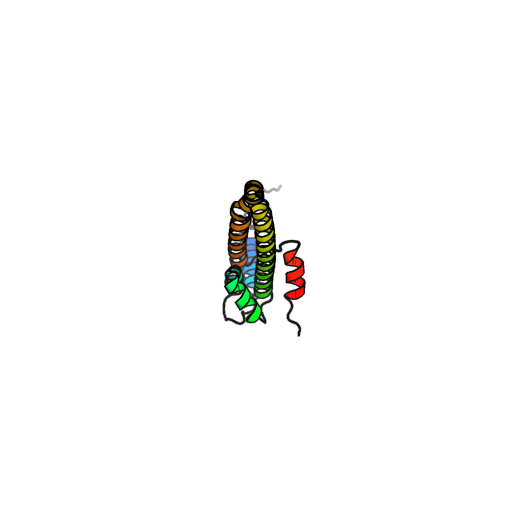EU A CA 1
ATOM 774 C C . LEU A 1 103 ? 14.915 2.550 -19.280 1.00 90.88 103 LEU A C 1
ATOM 776 O O . LEU A 1 103 ? 14.020 3.144 -18.686 1.00 90.88 103 LEU A O 1
ATOM 780 N N . GLY A 1 104 ? 15.263 1.294 -18.985 1.00 89.94 104 GLY A N 1
ATOM 781 C CA . GLY A 1 104 ? 14.672 0.539 -17.881 1.00 89.94 104 GLY A CA 1
ATOM 782 C C . GLY A 1 104 ? 14.854 1.234 -16.531 1.00 89.94 104 GLY A C 1
ATOM 783 O O . GLY A 1 104 ? 13.890 1.318 -15.773 1.00 89.94 104 GLY A O 1
ATOM 784 N N . LEU A 1 105 ? 16.045 1.778 -16.263 1.00 91.56 105 LEU A N 1
ATOM 785 C CA . LEU A 1 105 ? 16.353 2.539 -15.049 1.00 91.56 105 LEU A CA 1
ATOM 786 C C . LEU A 1 105 ? 15.594 3.869 -14.981 1.00 91.56 105 LEU A C 1
ATOM 788 O O . LEU A 1 105 ? 15.151 4.265 -13.907 1.00 91.56 105 LEU A O 1
ATOM 792 N N . LEU A 1 106 ? 15.408 4.547 -16.116 1.00 93.75 106 LEU A N 1
ATOM 793 C CA . LE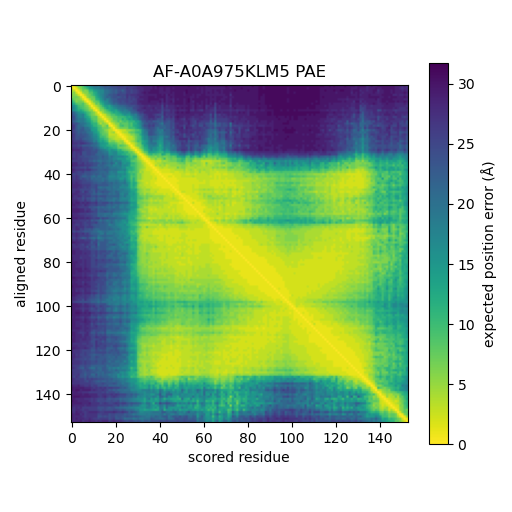U A 1 106 ? 14.657 5.803 -16.169 1.00 93.75 106 LEU A CA 1
ATOM 794 C C . LEU A 1 106 ? 13.177 5.614 -15.802 1.00 93.75 106 LEU A C 1
ATOM 796 O O . LEU A 1 106 ? 12.551 6.535 -15.287 1.00 93.75 106 LEU A O 1
ATOM 800 N N . ILE A 1 107 ? 12.629 4.419 -16.038 1.00 89.56 107 ILE A N 1
ATOM 801 C CA . ILE A 1 107 ? 11.248 4.065 -15.692 1.00 89.56 107 ILE A CA 1
ATOM 802 C C . ILE A 1 107 ? 11.165 3.512 -14.263 1.00 89.56 107 ILE A C 1
ATOM 804 O O . ILE A 1 107 ? 10.320 3.945 -13.479 1.00 89.56 107 ILE A O 1
ATOM 808 N N . SER A 1 108 ? 12.040 2.569 -13.897 1.00 92.69 108 SER A N 1
ATOM 809 C CA . SER A 1 108 ? 12.002 1.937 -12.573 1.00 92.69 108 SER A CA 1
ATOM 810 C C . SER A 1 108 ? 12.491 2.854 -11.457 1.00 92.69 108 SER A C 1
ATOM 812 O O . SER A 1 108 ? 11.974 2.787 -10.345 1.00 92.69 108 SER A O 1
ATOM 814 N N . GLY A 1 109 ? 13.443 3.743 -11.741 1.00 94.12 109 GLY A N 1
ATOM 815 C CA . GLY A 1 109 ? 14.001 4.684 -10.775 1.00 94.12 109 GLY A CA 1
ATOM 816 C C . GLY A 1 109 ? 12.918 5.536 -10.107 1.00 94.12 109 GLY A C 1
ATOM 817 O O . GLY A 1 109 ? 12.717 5.404 -8.901 1.00 94.12 109 GLY A O 1
ATOM 818 N N . PRO A 1 110 ? 12.157 6.357 -10.853 1.00 94.38 110 PRO A N 1
ATOM 819 C CA . PRO A 1 110 ? 11.069 7.152 -10.285 1.00 94.38 110 PRO A CA 1
ATOM 820 C C . PRO A 1 110 ? 10.030 6.307 -9.541 1.00 94.38 110 PRO A C 1
ATOM 822 O O . PRO A 1 110 ? 9.531 6.719 -8.497 1.00 94.38 110 PRO A O 1
ATOM 825 N N . TYR A 1 111 ? 9.730 5.102 -10.031 1.00 93.44 111 TYR A N 1
ATOM 826 C CA . TYR A 1 111 ? 8.801 4.201 -9.358 1.00 93.44 111 TYR A CA 1
ATOM 827 C C . TYR A 1 111 ? 9.291 3.805 -7.953 1.00 93.44 111 TYR A C 1
ATOM 829 O O . TYR A 1 111 ? 8.592 4.021 -6.961 1.00 93.44 111 TYR A O 1
ATOM 837 N N . TYR A 1 112 ? 10.515 3.288 -7.840 1.00 93.19 112 TYR A N 1
ATOM 838 C CA . TYR A 1 112 ? 11.046 2.829 -6.555 1.00 93.19 112 TYR A CA 1
ATOM 839 C C . TYR A 1 112 ? 11.478 3.973 -5.629 1.00 93.19 112 TYR A C 1
ATOM 841 O O . TYR A 1 112 ? 11.360 3.832 -4.416 1.00 93.19 112 TYR A O 1
ATOM 849 N N . PHE A 1 113 ? 11.947 5.102 -6.168 1.00 94.75 113 PHE A N 1
ATOM 850 C CA . PHE A 1 113 ? 12.451 6.222 -5.362 1.00 94.75 113 PHE A CA 1
ATOM 851 C C . PHE A 1 113 ? 11.401 7.285 -5.031 1.00 94.75 113 PHE A C 1
ATOM 853 O O . PHE A 1 113 ? 11.585 8.012 -4.059 1.00 94.75 113 PHE A O 1
ATOM 860 N N . LEU A 1 114 ? 10.311 7.391 -5.796 1.00 94.62 114 LEU A N 1
ATOM 861 C CA . LEU A 1 114 ? 9.256 8.379 -5.544 1.00 94.62 114 LEU A CA 1
ATOM 862 C C . LEU A 1 114 ? 7.942 7.704 -5.162 1.00 94.62 114 LEU A C 1
ATOM 864 O O . LEU A 1 114 ? 7.412 7.974 -4.088 1.00 94.62 114 LEU A O 1
ATOM 868 N N . ILE A 1 115 ? 7.430 6.801 -6.004 1.00 94.00 115 ILE A N 1
ATOM 869 C CA . ILE A 1 115 ? 6.087 6.227 -5.819 1.00 94.00 115 ILE A CA 1
ATOM 870 C C . ILE A 1 115 ? 6.025 5.337 -4.573 1.00 94.00 115 ILE A C 1
ATOM 872 O O . ILE A 1 115 ? 5.124 5.508 -3.752 1.00 94.00 115 ILE A O 1
ATOM 876 N N . MET A 1 116 ? 6.991 4.434 -4.380 1.00 92.62 116 MET A N 1
ATOM 877 C CA . MET A 1 116 ? 7.013 3.552 -3.204 1.00 92.62 116 MET A CA 1
ATOM 878 C C . MET A 1 116 ? 7.127 4.334 -1.875 1.00 92.62 116 MET A C 1
ATOM 880 O O . MET A 1 116 ? 6.260 4.155 -1.010 1.00 92.62 116 MET A O 1
ATOM 884 N N . PRO A 1 117 ? 8.085 5.265 -1.694 1.00 94.12 117 PRO A N 1
ATOM 885 C CA . PRO A 1 117 ? 8.136 6.107 -0.499 1.00 94.12 117 PRO A CA 1
ATOM 886 C C . PRO A 1 117 ? 6.885 6.969 -0.317 1.00 94.12 117 PRO A C 1
ATOM 888 O O . PRO A 1 117 ? 6.339 7.007 0.784 1.00 94.12 117 PRO A O 1
ATOM 891 N N . ALA A 1 118 ? 6.374 7.599 -1.381 1.00 93.75 118 ALA A N 1
ATOM 892 C CA . ALA A 1 118 ? 5.158 8.410 -1.305 1.00 93.75 118 ALA A CA 1
ATOM 893 C C . ALA A 1 118 ? 3.943 7.585 -0.858 1.00 93.75 118 ALA A C 1
ATOM 895 O O . ALA A 1 118 ? 3.169 8.037 -0.018 1.00 93.75 118 ALA A O 1
ATOM 896 N N . SER A 1 119 ? 3.802 6.353 -1.357 1.00 89.38 119 SER A N 1
ATOM 897 C CA . SER A 1 119 ? 2.738 5.439 -0.928 1.00 89.38 119 SER A CA 1
ATOM 898 C C . SER A 1 119 ? 2.865 5.040 0.546 1.00 89.38 119 SER A C 1
ATOM 900 O O . SER A 1 119 ? 1.864 4.960 1.254 1.00 89.38 119 SER A O 1
ATOM 902 N N . THR A 1 120 ? 4.094 4.880 1.043 1.00 89.25 120 THR A N 1
ATOM 903 C CA . THR A 1 120 ? 4.358 4.587 2.458 1.00 89.25 120 THR A CA 1
ATOM 904 C C . THR A 1 120 ? 3.997 5.783 3.341 1.00 89.25 120 THR A C 1
ATOM 906 O O . THR A 1 120 ? 3.320 5.625 4.355 1.00 89.25 120 THR A O 1
ATOM 909 N N . VAL A 1 121 ? 4.386 6.996 2.937 1.00 93.44 121 VAL A N 1
ATOM 910 C CA . VAL A 1 121 ? 4.005 8.238 3.630 1.00 93.44 121 VAL A CA 1
ATOM 911 C C . VAL A 1 121 ? 2.488 8.411 3.641 1.00 93.44 121 VAL A C 1
ATOM 913 O O . VAL A 1 121 ? 1.927 8.775 4.673 1.00 93.44 121 VAL A O 1
ATOM 916 N N . LEU A 1 122 ? 1.812 8.102 2.531 1.00 89.25 122 LEU A N 1
ATOM 917 C CA . LEU A 1 122 ? 0.354 8.123 2.453 1.00 89.25 122 LEU A CA 1
ATOM 918 C C . LEU A 1 122 ? -0.274 7.151 3.459 1.00 89.25 122 LEU A C 1
ATOM 920 O O . LEU A 1 122 ? -1.157 7.561 4.204 1.00 89.25 122 LEU A O 1
ATOM 924 N N . LEU A 1 123 ? 0.198 5.902 3.537 1.00 88.00 123 LEU A N 1
ATOM 925 C CA . LEU A 1 123 ? -0.292 4.921 4.515 1.00 88.00 123 LEU A CA 1
ATOM 926 C C . LEU A 1 123 ? -0.146 5.425 5.957 1.00 88.00 123 LEU A C 1
ATOM 928 O O . LEU A 1 123 ? -1.091 5.328 6.738 1.00 88.00 123 LEU A O 1
ATOM 932 N N . ILE A 1 124 ? 1.002 6.017 6.297 1.00 89.31 124 ILE A N 1
ATOM 933 C CA . ILE A 1 124 ? 1.246 6.594 7.628 1.00 89.31 124 ILE A CA 1
ATOM 934 C C . ILE A 1 124 ? 0.303 7.773 7.891 1.00 89.31 124 ILE A C 1
ATOM 936 O O . ILE A 1 124 ? -0.309 7.856 8.955 1.00 89.31 124 ILE A O 1
ATOM 940 N N . PHE A 1 125 ? 0.156 8.679 6.924 1.00 88.44 125 PHE A N 1
ATOM 941 C CA . PHE A 1 125 ? -0.751 9.819 7.036 1.00 88.44 125 PHE A CA 1
ATOM 942 C C . PHE A 1 125 ? -2.194 9.364 7.284 1.00 88.44 125 PHE A C 1
ATOM 944 O O . PHE A 1 125 ? -2.870 9.880 8.174 1.00 88.44 125 PHE A O 1
ATOM 951 N N . MET A 1 126 ? -2.640 8.355 6.541 1.00 84.44 126 MET A N 1
ATOM 952 C CA . MET A 1 126 ? -3.959 7.761 6.704 1.00 84.44 126 MET A CA 1
ATOM 953 C C . MET A 1 126 ? -4.131 7.078 8.067 1.00 84.44 126 MET A C 1
ATOM 955 O O . MET A 1 126 ? -5.178 7.248 8.689 1.00 84.44 126 MET A O 1
ATOM 959 N N . ALA A 1 127 ? -3.094 6.412 8.587 1.00 84.25 127 ALA A N 1
ATOM 960 C CA . ALA A 1 127 ? -3.103 5.833 9.931 1.00 84.25 127 ALA A CA 1
ATOM 961 C C . ALA A 1 127 ? -3.309 6.899 11.016 1.00 84.25 127 ALA A C 1
ATOM 963 O O . ALA A 1 127 ? -4.135 6.728 11.912 1.00 84.25 127 ALA A O 1
ATOM 964 N N . ILE A 1 128 ? -2.598 8.028 10.910 1.00 85.56 128 ILE A N 1
ATOM 965 C CA . ILE A 1 128 ? -2.740 9.165 11.833 1.00 85.56 128 ILE A CA 1
ATOM 966 C C . ILE A 1 128 ? -4.153 9.753 11.746 1.00 85.56 128 ILE A C 1
ATOM 968 O O . ILE A 1 128 ? -4.733 10.139 12.761 1.00 85.56 128 ILE A O 1
ATOM 972 N N . TRP A 1 129 ? -4.720 9.830 10.542 1.00 83.06 129 TRP A N 1
ATOM 973 C CA . TRP A 1 129 ? -6.069 10.350 10.329 1.00 83.06 129 TRP A CA 1
ATOM 974 C C . TRP A 1 129 ? -7.144 9.420 10.915 1.00 83.06 129 TRP A C 1
ATOM 976 O O . TRP A 1 129 ? -8.036 9.887 11.623 1.00 83.06 129 TRP A O 1
ATOM 986 N N . ALA A 1 130 ? -6.992 8.109 10.712 1.00 82.62 130 ALA A N 1
ATOM 987 C CA . ALA A 1 130 ? -7.854 7.075 11.278 1.00 82.62 130 ALA A CA 1
ATOM 988 C C . ALA A 1 130 ? -7.788 7.043 12.813 1.00 82.62 130 ALA A C 1
ATOM 990 O O . ALA A 1 130 ? -8.816 6.933 13.479 1.00 82.62 130 ALA A O 1
ATOM 991 N N . TYR A 1 131 ? -6.598 7.247 13.390 1.00 84.62 131 TYR A N 1
ATOM 992 C CA . TYR A 1 131 ? -6.425 7.371 14.840 1.00 84.62 131 TYR A CA 1
ATOM 993 C C . TYR A 1 131 ? -7.216 8.552 15.427 1.00 84.62 131 TYR A C 1
ATOM 995 O O . TYR A 1 131 ? -7.756 8.466 16.530 1.00 84.62 131 TYR A O 1
ATOM 1003 N N . LYS A 1 132 ? -7.349 9.646 14.666 1.00 82.69 132 LYS A N 1
ATOM 1004 C CA . LYS A 1 132 ? -8.179 10.806 15.029 1.00 82.69 132 LYS A CA 1
ATOM 1005 C C . LYS A 1 132 ? -9.684 10.576 14.823 1.00 82.69 132 LYS A C 1
ATOM 1007 O O . LYS A 1 132 ? -10.443 11.532 14.930 1.00 82.69 132 LYS A O 1
ATOM 1012 N N . GLY A 1 133 ? -10.112 9.354 14.495 1.00 74.81 133 GLY A N 1
ATOM 1013 C CA . GLY A 1 133 ? -11.514 9.015 14.233 1.00 74.81 133 GLY A CA 1
ATOM 1014 C C . GLY A 1 133 ? -12.045 9.547 12.903 1.00 74.81 133 GLY A C 1
ATOM 1015 O O . GLY A 1 133 ? -13.248 9.542 12.680 1.00 74.81 133 GLY A O 1
ATOM 1016 N N . LYS A 1 134 ? -11.173 10.027 12.007 1.00 74.38 134 LYS A N 1
ATOM 1017 C CA . LYS A 1 134 ? -11.586 10.586 10.719 1.00 74.38 134 LYS A CA 1
ATOM 1018 C C . LYS A 1 134 ? -11.361 9.576 9.601 1.00 74.38 134 LYS A C 1
ATOM 1020 O O . LYS A 1 134 ? -10.272 9.020 9.462 1.00 74.38 134 LYS A O 1
ATOM 1025 N N . VAL A 1 135 ? -12.355 9.425 8.733 1.00 68.62 135 VAL A N 1
ATOM 1026 C CA . VAL A 1 135 ? -12.260 8.575 7.541 1.00 68.62 135 VAL A CA 1
ATOM 1027 C C . VAL A 1 135 ? -11.780 9.411 6.353 1.00 68.62 135 VAL A C 1
ATOM 1029 O O . VAL A 1 135 ? -12.407 10.403 5.981 1.00 68.62 135 VAL A O 1
ATOM 1032 N N . LEU A 1 136 ? -10.648 9.030 5.753 1.00 65.06 136 LEU A N 1
ATOM 1033 C CA . LEU A 1 136 ? -10.158 9.640 4.515 1.00 65.06 136 LEU A CA 1
ATOM 1034 C C . LEU A 1 136 ? -10.607 8.797 3.312 1.00 65.06 136 LEU A C 1
ATOM 1036 O O . LEU A 1 136 ? -9.951 7.827 2.926 1.00 65.06 136 LEU A O 1
ATOM 1040 N N . ASN A 1 137 ? -11.713 9.201 2.691 1.00 58.69 137 ASN A N 1
ATOM 1041 C CA . ASN A 1 137 ? -12.230 8.554 1.488 1.00 58.69 137 ASN A CA 1
ATOM 1042 C C . ASN A 1 137 ? -11.380 8.927 0.265 1.00 58.69 137 ASN A C 1
ATOM 1044 O O . ASN A 1 137 ? -11.481 10.033 -0.264 1.00 58.69 137 ASN A O 1
ATOM 1048 N N . LEU A 1 138 ? -10.557 7.994 -0.225 1.00 65.50 138 LEU A N 1
ATOM 1049 C CA . LEU A 1 138 ? -9.919 8.150 -1.537 1.00 65.50 138 LEU A CA 1
ATOM 1050 C C . LEU A 1 138 ? -11.001 8.022 -2.629 1.00 65.50 138 LEU A C 1
ATOM 1052 O O . LEU A 1 138 ? -11.743 7.046 -2.610 1.00 65.50 138 LEU A O 1
ATOM 1056 N N . PRO A 1 139 ? -11.115 8.934 -3.609 1.00 52.62 139 PRO A N 1
ATOM 1057 C CA . PRO A 1 139 ? -12.289 9.016 -4.493 1.00 52.62 139 PRO A CA 1
ATOM 1058 C C . PRO A 1 139 ? -12.564 7.763 -5.347 1.00 52.62 139 PRO A C 1
ATOM 1060 O O . PRO A 1 139 ? -13.713 7.523 -5.711 1.00 52.62 139 PRO A O 1
ATOM 1063 N N . VAL A 1 140 ? -11.540 6.954 -5.648 1.00 61.59 140 VAL A N 1
ATOM 1064 C CA . VAL A 1 140 ? -11.681 5.692 -6.405 1.00 61.59 140 VAL A CA 1
ATOM 1065 C C . VAL A 1 140 ? -11.761 4.475 -5.475 1.00 61.59 140 VAL A C 1
ATOM 1067 O O . VAL A 1 140 ? -12.624 3.623 -5.649 1.00 61.59 140 VAL A O 1
ATOM 1070 N N . ILE A 1 141 ? -10.897 4.402 -4.458 1.00 64.56 141 ILE A N 1
ATOM 1071 C CA . ILE A 1 141 ? -10.795 3.235 -3.558 1.00 64.56 141 ILE A CA 1
ATOM 1072 C C . ILE A 1 141 ? -11.880 3.269 -2.468 1.00 64.56 141 ILE A C 1
ATOM 1074 O O . ILE A 1 141 ? -12.435 2.235 -2.109 1.00 64.56 141 ILE A O 1
ATOM 1078 N N . GLY A 1 142 ? -12.221 4.460 -1.978 1.00 60.03 142 GLY A N 1
ATOM 1079 C CA . GLY A 1 142 ? -13.223 4.689 -0.939 1.00 60.03 142 GLY A CA 1
ATOM 1080 C C . GLY A 1 142 ? -14.631 4.304 -1.380 1.00 60.03 142 GLY A C 1
ATOM 1081 O O . GLY A 1 142 ? -15.325 3.645 -0.624 1.00 60.03 142 GLY A O 1
ATOM 1082 N N . LYS A 1 143 ? -15.027 4.584 -2.629 1.00 63.94 143 LYS A N 1
ATOM 1083 C CA . LYS A 1 143 ? -16.340 4.144 -3.141 1.00 63.94 143 LYS A CA 1
ATOM 1084 C C . LYS A 1 143 ? -16.478 2.619 -3.157 1.00 63.94 143 LYS A C 1
ATOM 1086 O O . LYS A 1 143 ? -17.517 2.092 -2.779 1.00 63.94 143 LYS A O 1
ATOM 1091 N N . PHE A 1 144 ? -15.415 1.912 -3.547 1.00 61.41 144 PHE A N 1
ATOM 1092 C CA . PHE A 1 144 ? -15.411 0.447 -3.570 1.00 61.41 144 PHE A CA 1
ATOM 1093 C C . PHE A 1 144 ? -15.413 -0.154 -2.157 1.00 61.41 144 PHE A C 1
ATOM 1095 O O . PHE A 1 144 ? -16.108 -1.138 -1.893 1.00 61.41 144 PHE A O 1
ATOM 1102 N N . ALA A 1 145 ? -14.646 0.445 -1.241 1.00 60.56 14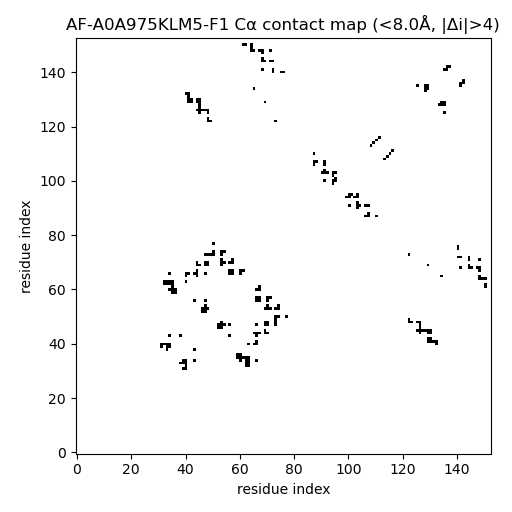5 ALA A N 1
ATOM 1103 C CA . ALA A 1 145 ? -14.598 0.030 0.156 1.00 60.56 145 ALA A CA 1
ATOM 1104 C C . ALA A 1 145 ? -15.926 0.301 0.879 1.00 60.56 145 ALA A C 1
ATOM 1106 O O . ALA A 1 145 ? -16.362 -0.538 1.657 1.00 60.56 145 ALA A O 1
ATOM 1107 N N . GLU A 1 146 ? -16.603 1.412 0.590 1.00 64.75 146 GLU A N 1
ATOM 1108 C CA . GLU A 1 146 ? -17.920 1.736 1.145 1.00 64.75 146 GLU A CA 1
ATOM 1109 C C . GLU A 1 146 ? -18.963 0.683 0.739 1.00 64.75 146 GLU A C 1
ATOM 1111 O O . GLU A 1 146 ? -19.628 0.115 1.607 1.00 64.75 146 GLU A O 1
ATOM 1116 N N . GLU A 1 147 ? -19.000 0.313 -0.545 1.00 68.94 147 GLU A N 1
ATOM 1117 C CA . GLU A 1 147 ? -19.901 -0.717 -1.079 1.00 68.94 147 GLU A CA 1
ATOM 1118 C C . GLU A 1 147 ? -19.687 -2.102 -0.433 1.00 68.94 147 GLU A C 1
ATOM 1120 O O . GLU A 1 147 ? -20.652 -2.817 -0.168 1.00 68.94 147 GLU A O 1
ATOM 1125 N N . HIS A 1 148 ? -18.443 -2.466 -0.095 1.00 64.50 148 HIS A N 1
ATOM 1126 C CA . HIS A 1 148 ? -18.095 -3.789 0.454 1.00 64.50 148 HIS A CA 1
ATOM 1127 C C . HIS A 1 148 ? -17.848 -3.814 1.977 1.00 64.50 148 HIS A C 1
ATOM 1129 O O . HIS A 1 148 ? -17.572 -4.873 2.548 1.00 64.50 148 HIS A O 1
ATOM 1135 N N . SER A 1 149 ? -17.953 -2.667 2.656 1.00 61.59 149 SER A N 1
ATOM 1136 C CA . SER A 1 149 ? -17.787 -2.550 4.115 1.00 61.59 149 SER A CA 1
ATOM 1137 C C . SER A 1 149 ? -19.024 -2.990 4.904 1.00 61.59 149 SER A C 1
ATOM 1139 O O . SER A 1 149 ? -18.939 -3.232 6.111 1.00 61.59 149 SER A O 1
ATOM 1141 N N . THR A 1 150 ? -20.178 -3.131 4.243 1.00 59.31 150 THR A N 1
ATOM 1142 C CA . THR A 1 150 ? -21.394 -3.644 4.876 1.00 59.31 150 THR A CA 1
ATOM 1143 C C . THR A 1 150 ? -21.313 -5.170 5.040 1.00 59.31 150 THR A C 1
ATOM 1145 O O . THR A 1 150 ? -21.009 -5.885 4.082 1.00 59.31 150 THR A O 1
ATOM 1148 N N . PRO A 1 151 ? -21.558 -5.717 6.247 1.00 49.09 151 PRO A N 1
ATOM 1149 C CA . PRO A 1 151 ? -21.674 -7.159 6.422 1.00 49.09 151 PRO A CA 1
ATOM 1150 C C . PRO A 1 151 ? -22.843 -7.670 5.571 1.00 49.09 151 PRO A C 1
ATOM 1152 O O . PRO A 1 151 ? -23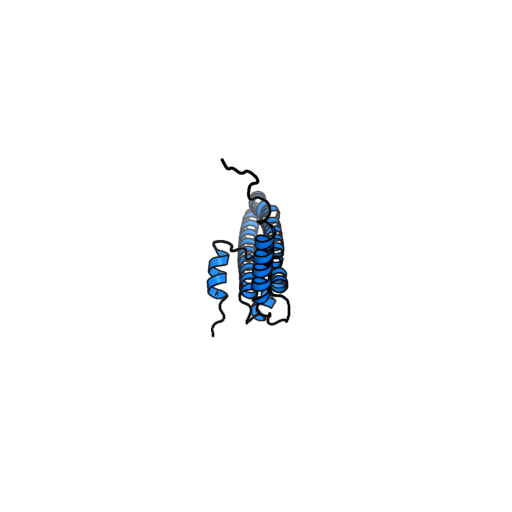.947 -7.132 5.669 1.00 49.09 151 PRO A O 1
ATOM 1155 N N . LYS A 1 152 ? -22.622 -8.708 4.752 1.00 48.84 152 LYS A N 1
ATOM 1156 C CA . LYS A 1 152 ? -23.741 -9.520 4.260 1.00 48.84 152 LYS A CA 1
ATOM 1157 C C . LYS A 1 152 ? -24.383 -10.169 5.487 1.00 48.84 152 LYS A C 1
ATOM 1159 O O . LYS A 1 152 ? -23.670 -10.844 6.229 1.00 48.84 152 LYS A O 1
ATOM 1164 N N . GLN A 1 153 ? -25.663 -9.865 5.711 1.00 42.31 153 GLN A N 1
ATOM 1165 C CA . GLN A 1 153 ? -26.491 -10.520 6.726 1.00 42.31 153 GLN A CA 1
ATOM 1166 C C . GLN A 1 153 ? -26.575 -12.024 6.477 1.00 42.31 153 GLN A C 1
ATOM 1168 O O . GLN A 1 153 ? -26.556 -12.417 5.286 1.00 42.31 153 GLN A O 1
#

Foldseek 3Di:
DDDDDDDDDDPDPDPVVVVVVVVVVVVVLVPQDQWLVRDGQLLLLLQLLPLVSLCVSCVRTQDGLSSVLSSQLNPVLVVVLVVVVVVLVVVCVVCVVVVNNVVSCVSVVCCVPPVVVVSNVVSNVQSVCSNVVHHDQDPVSNVVSNVVSDHDD

Mean predicted aligned error: 13.04 Å

Sequence (153 aa):
MTNNEHIGSEDQVPVIKEESAEAAATMEAAEKKPTSVGLEENIAAALCHFPLIGLIFFFIEKENKVVRFHALQVIMLSVVLIVASIAVGILTGLLSFMKLGMLGLLISGPYYFLIMPASTVLLIFMAIWAYKGKVLNLPVIGKFAEEHSTPKQ